Protein AF-A0A2V8T650-F1 (afdb_monomer_lite)

pLDDT: mean 78.57, std 17.44, range [36.09, 96.69]

Secondary structure (DSSP, 8-state):
--------HHHHHHHHHHHHHHHHHHHHTT---SS----------THHHHHHHHHHHHHHHHHHGGGG--TTTHHHHHHHHHHHHHHHHHHHHHHHHHHHS---HHHHHHHHHHHHHTSHHHHHHHHHHHHHHHHHTT-HHHHHHHHHHHHHHHHHHHHHHHHHHHHT-

Radius of gyration: 21.34 Å; chains: 1; bounding box: 58×46×46 Å

Sequence (169 aa):
MGRSISITPKARRVALIFILICLAAAAASAQSSPGAQPSPTPKPSPAERHFFGNILRDQRAIWTSPFHMGRGDAKWLVPLGASAAVLFATDRHTAGEASEGGANPSRVRISRYISQGGAVYTTAATAAVFYFAGRARHDARARETGLLGAEALVDSSIVIEALKAVSER

Structure (mmCIF, N/CA/C/O backbone):
data_AF-A0A2V8T650-F1
#
_entry.id   AF-A0A2V8T650-F1
#
loop_
_atom_site.group_PDB
_atom_site.id
_atom_site.type_symbol
_atom_site.label_atom_id
_atom_site.label_alt_id
_atom_site.label_comp_id
_atom_site.label_asym_id
_atom_site.label_entity_id
_atom_site.label_seq_id
_atom_site.pdbx_PDB_ins_code
_atom_site.Cartn_x
_atom_site.Cartn_y
_atom_site.Cartn_z
_atom_site.occupancy
_atom_site.B_iso_or_equiv
_atom_site.auth_seq_id
_atom_site.auth_comp_id
_atom_site.auth_asym_id
_atom_site.auth_atom_id
_atom_site.pdbx_PDB_model_num
ATOM 1 N N . MET A 1 1 ? 38.000 17.927 8.638 1.00 39.09 1 MET A N 1
ATOM 2 C CA . MET A 1 1 ? 37.678 18.983 7.647 1.00 39.09 1 MET A CA 1
ATOM 3 C C . MET A 1 1 ? 36.350 18.650 6.979 1.00 39.09 1 MET A C 1
ATOM 5 O O . MET A 1 1 ? 36.298 17.744 6.159 1.00 39.09 1 MET A O 1
ATOM 9 N N . GLY A 1 2 ? 35.260 19.299 7.398 1.00 44.53 2 GLY A N 1
ATOM 10 C CA . GLY A 1 2 ? 33.915 19.049 6.870 1.00 44.53 2 GLY A CA 1
ATOM 11 C C . GLY A 1 2 ? 33.671 19.822 5.574 1.00 44.53 2 GLY A C 1
ATOM 12 O O . GLY A 1 2 ? 33.691 21.049 5.584 1.00 44.53 2 GLY A O 1
ATOM 13 N N . ARG A 1 3 ? 33.437 19.122 4.457 1.00 46.53 3 ARG A N 1
ATOM 14 C CA . ARG A 1 3 ? 32.928 19.752 3.227 1.00 46.53 3 ARG A CA 1
ATOM 15 C C . ARG A 1 3 ? 31.441 20.028 3.419 1.00 46.53 3 ARG A C 1
ATOM 17 O O . ARG A 1 3 ? 30.642 19.096 3.480 1.00 46.53 3 ARG A O 1
ATOM 24 N N . SER A 1 4 ? 31.083 21.305 3.525 1.00 46.72 4 SER A N 1
ATOM 25 C CA . SER A 1 4 ? 29.693 21.740 3.455 1.00 46.72 4 SER A CA 1
ATOM 26 C C . SER A 1 4 ? 29.125 21.360 2.084 1.00 46.72 4 SER A C 1
ATOM 28 O O . SER A 1 4 ? 29.718 21.621 1.037 1.00 46.72 4 SER A O 1
ATOM 30 N N . ILE A 1 5 ? 27.985 20.670 2.090 1.00 55.12 5 ILE A N 1
ATOM 31 C CA . ILE A 1 5 ? 27.262 20.304 0.872 1.00 55.12 5 ILE A CA 1
ATOM 32 C C . ILE A 1 5 ? 26.586 21.580 0.362 1.00 55.12 5 ILE A C 1
ATOM 34 O O . ILE A 1 5 ? 25.528 21.973 0.851 1.00 55.12 5 ILE A O 1
ATOM 38 N N . SER A 1 6 ? 27.201 22.254 -0.608 1.00 49.19 6 SER A N 1
ATOM 39 C CA . SER A 1 6 ? 26.589 23.383 -1.306 1.00 49.19 6 SER A CA 1
ATOM 40 C C . SER A 1 6 ? 25.581 22.861 -2.334 1.00 49.19 6 SER A C 1
ATOM 42 O O . SER A 1 6 ? 25.909 22.507 -3.464 1.00 49.19 6 SER A O 1
ATOM 44 N N . ILE A 1 7 ? 24.311 22.784 -1.929 1.00 54.00 7 ILE A N 1
ATOM 45 C CA . ILE A 1 7 ? 23.206 22.504 -2.851 1.00 54.00 7 ILE A CA 1
ATOM 46 C C . ILE A 1 7 ? 23.086 23.707 -3.791 1.00 54.00 7 ILE A C 1
ATOM 48 O O . ILE A 1 7 ? 22.788 24.819 -3.351 1.00 54.00 7 ILE A O 1
ATOM 52 N N . THR A 1 8 ? 23.321 23.499 -5.087 1.00 60.91 8 THR A N 1
ATOM 53 C CA . THR A 1 8 ? 23.181 24.565 -6.084 1.00 60.91 8 THR A CA 1
ATOM 54 C C . THR A 1 8 ? 21.749 25.119 -6.070 1.00 60.91 8 THR A C 1
ATOM 56 O O . THR A 1 8 ? 20.785 24.366 -5.884 1.00 60.91 8 THR A O 1
ATOM 59 N N . PRO A 1 9 ? 21.557 26.434 -6.280 1.00 63.88 9 PRO A N 1
ATOM 60 C CA . PRO A 1 9 ? 20.251 27.080 -6.123 1.00 63.88 9 PRO A CA 1
ATOM 61 C C . PRO A 1 9 ? 19.179 26.486 -7.049 1.00 63.88 9 PRO A C 1
ATOM 63 O O . PRO A 1 9 ? 18.003 26.474 -6.695 1.00 63.88 9 PRO A O 1
ATOM 66 N N . LYS A 1 10 ? 19.578 25.923 -8.198 1.00 58.03 10 LYS A N 1
ATOM 67 C CA . LYS A 1 10 ? 18.689 25.199 -9.120 1.00 58.03 10 LYS A CA 1
ATOM 68 C C . LYS A 1 10 ? 18.219 23.855 -8.544 1.00 58.03 10 LYS A C 1
ATOM 70 O O . LYS A 1 10 ? 17.024 23.585 -8.567 1.00 58.03 10 LYS A O 1
ATOM 75 N N . ALA A 1 11 ? 19.114 23.057 -7.956 1.00 54.69 11 ALA A N 1
ATOM 76 C CA . ALA A 1 11 ? 18.764 21.779 -7.327 1.00 54.69 11 ALA A CA 1
ATOM 77 C C . ALA A 1 11 ? 17.881 21.970 -6.082 1.00 54.69 11 ALA A C 1
ATOM 79 O O . ALA A 1 11 ? 16.936 21.214 -5.869 1.00 54.69 11 ALA A O 1
ATOM 80 N N . ARG A 1 12 ? 18.129 23.034 -5.306 1.00 65.19 12 ARG A N 1
ATOM 81 C CA . ARG A 1 12 ? 17.278 23.426 -4.173 1.00 65.19 12 ARG A CA 1
ATOM 82 C C . ARG A 1 12 ? 15.878 23.846 -4.630 1.00 65.19 12 ARG A C 1
ATOM 84 O O . ARG A 1 12 ? 14.906 23.460 -3.997 1.00 65.19 12 ARG A O 1
ATOM 91 N N . ARG A 1 13 ? 15.762 24.585 -5.741 1.00 67.62 13 ARG A N 1
ATOM 92 C CA . ARG A 1 13 ? 14.466 24.965 -6.331 1.00 67.62 13 ARG A CA 1
ATOM 93 C C . ARG A 1 13 ? 13.692 23.755 -6.850 1.00 67.62 13 ARG A C 1
ATOM 95 O O . ARG A 1 13 ? 12.514 23.649 -6.551 1.00 67.62 13 ARG A O 1
ATOM 102 N N . VAL A 1 14 ? 14.340 22.820 -7.547 1.00 69.50 14 VAL A N 1
ATOM 103 C CA . VAL A 1 14 ? 13.680 21.597 -8.044 1.00 69.50 14 VAL A CA 1
ATOM 104 C C . VAL A 1 14 ? 13.230 20.694 -6.894 1.00 69.50 14 VAL A C 1
ATOM 106 O O . VAL A 1 14 ? 12.100 20.224 -6.909 1.00 69.50 14 VAL A O 1
ATOM 109 N N . ALA A 1 15 ? 14.061 20.501 -5.865 1.00 66.25 15 ALA A N 1
ATOM 110 C CA . ALA A 1 15 ? 13.677 19.729 -4.683 1.00 66.25 15 ALA A CA 1
ATOM 111 C C . ALA A 1 15 ? 12.525 20.391 -3.907 1.00 66.25 15 ALA A C 1
ATOM 113 O O . ALA A 1 15 ? 11.614 19.697 -3.471 1.00 66.25 15 ALA A O 1
ATOM 114 N N . LEU A 1 16 ? 12.523 21.724 -3.780 1.00 68.62 16 LEU A N 1
ATOM 115 C CA . LEU A 1 16 ? 11.412 22.463 -3.174 1.00 68.62 16 LEU A CA 1
ATOM 116 C C . LEU A 1 16 ? 10.134 22.371 -4.010 1.00 68.62 16 LEU A C 1
ATOM 118 O O . LEU A 1 16 ? 9.073 22.199 -3.431 1.00 68.62 16 LEU A O 1
ATOM 122 N N . ILE A 1 17 ? 10.226 22.433 -5.342 1.00 73.62 17 ILE A N 1
ATOM 123 C CA . ILE A 1 17 ? 9.081 22.245 -6.242 1.00 73.62 17 ILE A CA 1
ATOM 124 C C . ILE A 1 17 ? 8.546 20.816 -6.125 1.00 73.62 17 ILE A C 1
ATOM 126 O O . ILE A 1 17 ? 7.344 20.639 -6.014 1.00 73.62 17 ILE A O 1
ATOM 130 N N . PHE A 1 18 ? 9.409 19.800 -6.075 1.00 68.31 18 PHE A N 1
ATOM 131 C CA . PHE A 1 18 ? 8.988 18.406 -5.920 1.00 68.31 18 PHE A CA 1
ATOM 132 C C . PHE A 1 18 ? 8.362 18.140 -4.542 1.00 68.31 18 PHE A C 1
ATOM 134 O O . PHE A 1 18 ? 7.323 17.498 -4.460 1.00 68.31 18 PHE A O 1
ATOM 141 N N . ILE A 1 19 ? 8.928 18.695 -3.462 1.00 70.81 19 ILE A N 1
ATOM 142 C CA . ILE A 1 19 ? 8.333 18.645 -2.116 1.00 70.81 19 ILE A CA 1
ATOM 143 C C . ILE A 1 19 ? 7.003 19.403 -2.085 1.00 70.81 19 ILE A C 1
ATOM 145 O O . ILE A 1 19 ? 6.049 18.893 -1.516 1.00 70.81 19 ILE A O 1
ATOM 149 N N . LEU A 1 20 ? 6.906 20.575 -2.719 1.00 62.72 20 LEU A N 1
ATOM 150 C CA . LEU A 1 20 ? 5.654 21.325 -2.847 1.00 62.72 20 LEU A CA 1
ATOM 151 C C . LEU A 1 20 ? 4.620 20.565 -3.676 1.00 62.72 20 LEU A C 1
ATOM 153 O O . LEU A 1 20 ? 3.455 20.608 -3.320 1.00 62.72 20 LEU A O 1
ATOM 157 N N . ILE A 1 21 ? 5.018 19.841 -4.723 1.00 68.00 21 ILE A N 1
ATOM 158 C CA . ILE A 1 21 ? 4.123 18.993 -5.521 1.00 68.00 21 ILE A CA 1
ATOM 159 C C . ILE A 1 21 ? 3.666 17.782 -4.707 1.00 68.00 21 ILE A C 1
ATOM 161 O O . ILE A 1 21 ? 2.482 17.480 -4.721 1.00 68.00 21 ILE A O 1
ATOM 165 N N . CYS A 1 22 ? 4.541 17.124 -3.944 1.00 54.34 22 CYS A N 1
ATOM 166 C CA . CYS A 1 22 ? 4.148 16.020 -3.063 1.00 54.34 22 CYS A CA 1
ATOM 167 C C . CYS A 1 22 ? 3.275 16.494 -1.890 1.00 54.34 22 CYS A C 1
ATOM 169 O O . CYS A 1 22 ? 2.327 15.809 -1.520 1.00 54.34 22 CYS A O 1
ATOM 171 N N . LEU A 1 23 ? 3.554 17.673 -1.326 1.00 53.47 23 LEU A N 1
ATOM 172 C CA . LEU A 1 23 ? 2.771 18.270 -0.243 1.00 53.47 23 LEU A CA 1
ATOM 173 C C . LEU A 1 23 ? 1.430 18.817 -0.756 1.00 53.47 23 LEU A C 1
ATOM 175 O O . LEU A 1 23 ? 0.418 18.675 -0.079 1.00 53.47 23 LEU A O 1
ATOM 179 N N . ALA A 1 24 ? 1.397 19.372 -1.971 1.00 50.94 24 ALA A N 1
ATOM 180 C CA . ALA A 1 24 ? 0.176 19.798 -2.648 1.00 50.94 24 ALA A CA 1
ATOM 181 C C . ALA A 1 24 ? -0.646 18.608 -3.152 1.00 50.94 24 ALA A C 1
ATOM 183 O O . ALA A 1 24 ? -1.862 18.678 -3.093 1.00 50.94 24 ALA A O 1
ATOM 184 N N . ALA A 1 25 ? -0.027 17.507 -3.585 1.00 49.50 25 ALA A N 1
ATOM 185 C CA . ALA A 1 25 ? -0.727 16.270 -3.925 1.00 49.50 25 ALA A CA 1
ATOM 186 C C . ALA A 1 25 ? -1.314 15.608 -2.669 1.00 49.50 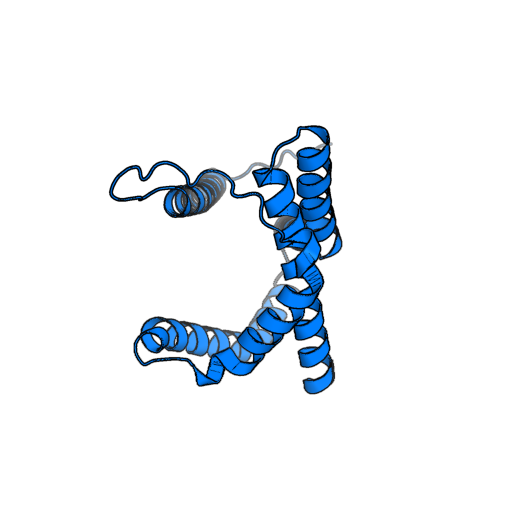25 ALA A C 1
ATOM 188 O O . ALA A 1 25 ? -2.469 15.196 -2.699 1.00 49.50 25 ALA A O 1
ATOM 189 N N . ALA A 1 26 ? -0.578 15.605 -1.548 1.00 48.12 26 ALA A N 1
ATOM 190 C CA . ALA A 1 26 ? -1.086 15.159 -0.249 1.00 48.12 26 ALA A CA 1
ATOM 191 C C . ALA A 1 26 ? -2.230 16.054 0.270 1.00 48.12 26 ALA A C 1
ATOM 193 O O . ALA A 1 26 ? -3.210 15.539 0.804 1.00 48.12 26 ALA A O 1
ATOM 194 N N . ALA A 1 27 ? -2.152 17.376 0.063 1.00 47.88 27 ALA A N 1
ATOM 195 C CA . ALA A 1 27 ? -3.220 18.321 0.402 1.00 47.88 27 ALA A CA 1
ATOM 196 C C . ALA A 1 27 ? -4.422 18.244 -0.562 1.00 47.88 27 ALA A C 1
ATOM 198 O O . ALA A 1 27 ? -5.566 18.371 -0.132 1.00 47.88 27 ALA A O 1
ATOM 199 N N . ALA A 1 28 ? -4.189 17.972 -1.849 1.00 40.94 28 ALA A N 1
ATOM 200 C CA . ALA A 1 28 ? -5.234 17.805 -2.859 1.00 40.94 28 ALA A CA 1
ATOM 201 C C . ALA A 1 28 ? -6.017 16.501 -2.655 1.00 40.94 28 ALA A C 1
ATOM 203 O O . ALA A 1 28 ? -7.230 16.489 -2.856 1.00 40.94 28 ALA A O 1
ATOM 204 N N . SER A 1 29 ? -5.363 15.437 -2.172 1.00 47.41 29 SER A N 1
ATOM 205 C CA . SER A 1 29 ? -6.054 14.241 -1.676 1.00 47.41 29 SER A CA 1
ATOM 206 C C . SER A 1 29 ? -6.715 14.438 -0.306 1.00 47.41 29 SER A C 1
ATOM 208 O O . SER A 1 29 ? -7.521 13.602 0.091 1.00 47.41 29 SER A O 1
ATOM 210 N N . ALA A 1 30 ? -6.396 15.518 0.421 1.00 44.44 30 ALA A N 1
ATOM 211 C CA . ALA A 1 30 ? -6.918 15.750 1.766 1.00 44.44 30 ALA A CA 1
ATOM 212 C C . ALA A 1 30 ? -8.218 16.566 1.815 1.00 44.44 30 ALA A C 1
ATOM 214 O O . ALA A 1 30 ? -8.966 16.369 2.764 1.00 44.44 30 ALA A O 1
ATOM 215 N N . GLN A 1 31 ? -8.545 17.435 0.847 1.00 46.97 31 GLN A N 1
ATOM 216 C CA . GLN A 1 31 ? -9.854 18.113 0.831 1.00 46.97 31 GLN A CA 1
ATOM 217 C C . GLN A 1 31 ? -10.128 18.859 -0.482 1.00 46.97 31 GLN A C 1
ATOM 219 O O . GLN A 1 31 ? -9.766 20.016 -0.669 1.00 46.97 31 GLN A O 1
ATOM 224 N N . SER A 1 32 ? -10.896 18.226 -1.359 1.00 36.09 32 SER A N 1
ATOM 225 C CA . SER A 1 32 ? -11.905 18.945 -2.139 1.00 36.09 32 SER A CA 1
ATOM 226 C C . SER A 1 32 ? -13.234 18.209 -1.984 1.00 36.09 32 SER A C 1
ATOM 228 O O . SER A 1 32 ? -13.730 17.569 -2.901 1.00 36.09 32 SER A O 1
ATOM 230 N N . SER A 1 33 ? -13.800 18.267 -0.773 1.00 39.88 33 SER A N 1
ATOM 231 C CA . SER A 1 33 ? -15.216 17.946 -0.577 1.00 39.88 33 SER A CA 1
ATOM 232 C C . SER A 1 33 ? -16.054 19.106 -1.121 1.00 39.88 33 SER A C 1
ATOM 234 O O . SER A 1 33 ? -15.931 20.220 -0.601 1.00 39.88 33 SER A O 1
ATOM 236 N N . PRO A 1 34 ? -16.934 18.894 -2.114 1.00 49.28 34 PRO A N 1
ATOM 237 C CA . PRO A 1 34 ? -18.037 19.808 -2.354 1.00 49.28 34 PRO A CA 1
ATOM 238 C C . PRO A 1 34 ? -18.982 19.680 -1.151 1.00 49.28 34 PRO A C 1
ATOM 240 O O . PRO A 1 34 ? -19.683 18.684 -1.006 1.00 49.28 34 PRO A O 1
ATOM 243 N N . GLY A 1 35 ? -18.951 20.666 -0.253 1.00 44.28 35 GLY A N 1
ATOM 244 C CA . GLY A 1 35 ? -19.775 20.702 0.956 1.00 44.28 35 GLY A CA 1
ATOM 245 C C . GLY A 1 35 ? -19.191 19.887 2.112 1.00 44.28 35 GLY A C 1
ATOM 246 O O . GLY A 1 35 ? -18.905 18.698 1.994 1.00 44.28 35 GLY A O 1
ATOM 247 N N . ALA A 1 36 ? -19.018 20.533 3.264 1.00 52.28 36 ALA A N 1
ATOM 248 C CA . ALA A 1 36 ? -18.681 19.861 4.509 1.00 52.28 36 ALA A CA 1
ATOM 249 C C . ALA A 1 36 ? -19.837 18.932 4.919 1.00 52.28 36 ALA A C 1
ATOM 251 O O . ALA A 1 36 ? -20.758 19.339 5.626 1.00 52.28 36 ALA A O 1
ATOM 252 N N . GLN A 1 37 ? -19.803 17.675 4.473 1.00 51.44 37 GLN A N 1
ATOM 253 C CA . GLN A 1 37 ? -20.516 16.621 5.180 1.00 51.44 37 GLN A CA 1
ATOM 254 C C . GLN A 1 37 ? -19.897 16.524 6.581 1.00 51.44 37 GLN A C 1
ATOM 256 O O . GLN A 1 37 ? -18.667 16.470 6.683 1.00 51.44 37 GLN A O 1
ATOM 261 N N . PRO A 1 38 ? -20.701 16.517 7.661 1.00 53.06 38 PRO A N 1
ATOM 262 C CA . PRO A 1 38 ? -20.174 16.258 8.992 1.00 53.06 38 PRO A CA 1
ATOM 263 C C . PRO A 1 38 ? -19.389 14.950 8.938 1.00 53.06 38 PRO A C 1
ATOM 265 O O . PRO A 1 38 ? -19.905 13.944 8.442 1.00 53.06 38 PRO A O 1
ATOM 268 N N . SER A 1 39 ? -18.131 14.987 9.393 1.00 58.88 39 SER A N 1
ATOM 269 C CA . SER A 1 39 ? -17.279 13.802 9.475 1.00 58.88 39 SER A CA 1
ATOM 270 C C . SER A 1 39 ? -18.105 12.674 10.084 1.00 58.88 39 SER A C 1
ATOM 272 O O . SER A 1 39 ? -18.639 12.874 11.181 1.00 58.88 39 SER A O 1
ATOM 274 N N . PRO A 1 40 ? -18.269 11.526 9.398 1.00 64.12 40 PRO A N 1
ATOM 275 C CA . PRO A 1 40 ? -19.083 10.449 9.926 1.00 64.12 40 PRO A CA 1
ATOM 276 C C . PRO A 1 40 ? -18.558 10.124 11.318 1.00 64.12 40 PRO A C 1
ATOM 278 O O . PRO A 1 40 ? -17.358 9.858 11.487 1.00 64.12 40 PRO A O 1
ATOM 281 N N . THR A 1 41 ? -19.447 10.224 12.311 1.00 57.66 41 THR A N 1
ATOM 282 C CA . THR A 1 41 ? -19.159 9.859 13.696 1.00 57.66 41 THR A CA 1
ATOM 283 C C . THR A 1 41 ? -18.456 8.508 13.660 1.00 57.66 41 THR A C 1
ATOM 285 O O . THR A 1 41 ? -18.958 7.629 12.947 1.00 57.66 41 THR A O 1
ATOM 288 N N . PRO A 1 42 ? -17.300 8.329 14.332 1.00 56.44 42 PRO A N 1
ATOM 289 C CA . PRO A 1 42 ? -16.629 7.041 14.375 1.00 56.44 42 PRO A CA 1
ATOM 290 C C . PRO A 1 42 ? -17.634 6.021 14.899 1.00 56.44 42 PRO A C 1
ATOM 292 O O . PRO A 1 42 ? -17.937 5.981 16.092 1.00 56.44 42 PRO A O 1
ATOM 295 N N . LYS A 1 43 ? -18.234 5.245 13.994 1.00 57.22 43 LYS A N 1
ATOM 296 C CA . LYS A 1 43 ? -19.046 4.112 14.404 1.00 57.22 43 LYS A CA 1
ATOM 297 C C . LYS A 1 43 ? -18.059 3.186 15.102 1.00 57.22 43 LYS A C 1
ATOM 299 O O . LYS A 1 43 ? -16.965 3.007 14.566 1.00 57.22 43 LYS A O 1
ATOM 304 N N . PRO A 1 44 ? -18.381 2.632 16.280 1.00 54.84 44 PRO A N 1
ATOM 305 C CA . PRO A 1 44 ? -17.583 1.561 16.848 1.00 54.84 44 PRO A CA 1
ATOM 306 C C . PRO A 1 44 ? -17.584 0.422 15.830 1.00 54.84 44 PRO A C 1
ATOM 308 O O . PRO A 1 44 ? -18.523 -0.364 15.741 1.00 54.84 44 PRO A O 1
ATOM 311 N N . SER A 1 45 ? -16.563 0.416 14.981 1.00 55.97 45 SER A N 1
ATOM 312 C CA . SER A 1 45 ? -16.388 -0.588 13.960 1.00 55.97 45 SER A CA 1
ATOM 313 C C . SER A 1 45 ? -16.041 -1.874 14.698 1.00 55.97 45 SER A C 1
ATOM 315 O O . SER A 1 45 ? -15.090 -1.882 15.490 1.00 55.97 45 SER A O 1
ATOM 317 N N . PRO A 1 46 ? -16.764 -2.979 14.468 1.00 61.91 46 PRO A N 1
ATOM 318 C CA . PRO A 1 46 ? -16.368 -4.277 14.983 1.00 61.91 46 PRO A CA 1
ATOM 319 C C . PRO A 1 46 ? -15.128 -4.817 14.245 1.00 61.91 46 PRO A C 1
ATOM 321 O O . PRO A 1 46 ? -14.893 -6.018 14.282 1.00 61.91 46 PRO A O 1
ATOM 324 N N . ALA A 1 47 ? -14.330 -3.961 13.590 1.00 67.06 47 ALA A N 1
ATOM 325 C CA . ALA A 1 47 ? -13.173 -4.324 12.781 1.00 67.06 47 ALA A CA 1
ATOM 326 C C . ALA A 1 47 ? -12.218 -5.292 13.491 1.00 67.06 47 ALA A C 1
ATOM 328 O O . ALA A 1 47 ? -11.753 -6.228 12.860 1.00 67.06 47 ALA A O 1
ATOM 329 N N . GLU A 1 48 ? -11.993 -5.169 14.806 1.00 73.69 48 GLU A N 1
ATOM 330 C CA . GLU A 1 48 ? -11.158 -6.149 15.528 1.00 73.69 48 GLU A CA 1
ATOM 331 C C . GLU A 1 48 ? -11.792 -7.543 15.569 1.00 73.69 48 GLU A C 1
ATOM 333 O O . GLU A 1 48 ? -11.103 -8.548 15.429 1.00 73.69 48 GLU A O 1
ATOM 338 N N . ARG A 1 49 ? -13.118 -7.615 15.738 1.00 79.81 49 ARG A N 1
ATOM 339 C CA . ARG A 1 49 ? -13.864 -8.882 15.767 1.00 79.81 49 ARG A CA 1
ATOM 340 C C . ARG A 1 49 ? -13.962 -9.526 14.390 1.00 79.81 49 ARG A C 1
ATOM 342 O O . ARG A 1 49 ? -14.114 -10.739 14.303 1.00 79.81 49 ARG A O 1
ATOM 349 N N . HIS A 1 50 ? -13.896 -8.723 13.332 1.00 85.38 50 HIS A N 1
ATOM 350 C CA . HIS A 1 50 ? -13.999 -9.197 11.957 1.00 85.38 50 HIS A CA 1
ATOM 351 C C . HIS A 1 50 ? -12.669 -9.239 11.216 1.00 85.38 50 HIS A C 1
ATOM 353 O O . HIS A 1 50 ? -12.695 -9.598 10.051 1.00 85.38 50 HIS A O 1
ATOM 359 N N . PHE A 1 51 ? -11.535 -8.954 11.860 1.00 88.50 51 PHE A N 1
ATOM 360 C CA . PHE A 1 51 ? -10.221 -8.867 11.214 1.00 88.50 51 PHE A CA 1
ATOM 361 C C . PHE A 1 51 ? -9.952 -10.026 10.239 1.00 88.50 51 PHE A C 1
ATOM 363 O O . PHE A 1 51 ? -9.757 -9.817 9.048 1.00 88.50 51 PHE A O 1
ATOM 370 N N . PHE A 1 52 ? -10.074 -11.272 10.706 1.00 90.06 52 PHE A N 1
ATOM 371 C CA . PHE A 1 52 ? -9.903 -12.446 9.842 1.00 90.06 52 PHE A CA 1
ATOM 372 C C . PHE A 1 52 ? -10.985 -12.565 8.762 1.00 90.06 52 PHE A C 1
ATOM 374 O O . PHE A 1 52 ? -10.694 -12.914 7.623 1.00 90.06 52 PHE A O 1
ATOM 381 N N . GLY A 1 53 ? -12.242 -12.270 9.099 1.00 92.12 53 GLY A N 1
ATOM 382 C CA . GLY A 1 53 ? -13.337 -12.295 8.129 1.00 92.12 53 GLY A CA 1
ATOM 383 C C . GLY A 1 53 ? -13.185 -11.236 7.034 1.00 92.12 53 GLY A C 1
ATOM 384 O O . GLY A 1 53 ? -13.615 -11.463 5.903 1.00 92.12 53 GLY A O 1
ATOM 385 N N . ASN A 1 54 ? -12.566 -10.102 7.358 1.00 91.94 54 ASN A N 1
ATOM 386 C CA . ASN A 1 54 ? -12.244 -9.060 6.403 1.00 91.94 54 ASN A CA 1
ATOM 387 C C . ASN A 1 54 ? -11.111 -9.509 5.485 1.00 91.94 54 ASN A C 1
ATOM 389 O O . ASN A 1 54 ? -11.341 -9.515 4.287 1.00 91.94 54 ASN A O 1
ATOM 393 N N . ILE A 1 55 ? -10.003 -10.038 6.023 1.00 93.38 55 ILE A N 1
ATOM 394 C CA . ILE A 1 55 ? -8.916 -10.636 5.222 1.00 93.38 55 ILE A CA 1
ATOM 395 C C . ILE A 1 55 ? -9.484 -11.625 4.198 1.00 93.38 55 ILE A C 1
ATOM 397 O O . ILE A 1 55 ? -9.208 -11.534 3.009 1.00 93.38 55 ILE A O 1
ATOM 401 N N . LEU A 1 56 ? -10.347 -12.558 4.613 1.00 94.31 56 LEU A N 1
ATOM 402 C CA . LEU A 1 56 ? -10.931 -13.536 3.683 1.00 94.31 56 LEU A CA 1
ATOM 403 C C . LEU A 1 56 ? -11.760 -12.877 2.567 1.00 94.31 56 LEU A C 1
ATOM 405 O O . LEU A 1 56 ? -11.713 -13.302 1.407 1.00 94.31 56 LEU A O 1
ATOM 409 N N . ARG A 1 57 ? -12.552 -11.860 2.913 1.00 94.69 57 ARG A N 1
ATOM 410 C CA . ARG A 1 57 ? -13.367 -11.117 1.948 1.00 94.69 57 ARG A CA 1
ATOM 411 C C . ARG A 1 57 ? -12.493 -10.294 1.004 1.00 94.69 57 ARG A C 1
ATOM 413 O O . ARG A 1 57 ? -12.781 -10.260 -0.192 1.00 94.69 57 ARG A O 1
ATOM 420 N N . ASP A 1 58 ? -11.443 -9.688 1.527 1.00 93.44 58 ASP A N 1
ATOM 421 C CA . ASP A 1 58 ? -10.540 -8.813 0.799 1.00 93.44 58 ASP A CA 1
ATOM 422 C C . ASP A 1 58 ? -9.666 -9.638 -0.143 1.00 93.44 58 ASP A C 1
ATOM 424 O O . ASP A 1 58 ? -9.597 -9.320 -1.327 1.00 93.44 58 ASP A O 1
ATOM 428 N N . GLN A 1 59 ? -9.163 -10.799 0.288 1.00 96.69 59 GLN A N 1
ATOM 429 C CA . GLN A 1 59 ? -8.539 -11.783 -0.600 1.00 96.69 59 GLN A CA 1
ATOM 430 C C . GLN A 1 59 ? -9.464 -12.162 -1.760 1.00 96.69 59 GLN A C 1
ATOM 432 O O . GLN A 1 59 ? -9.066 -12.089 -2.923 1.00 96.69 59 GLN A O 1
ATOM 437 N N . ARG A 1 60 ? -10.729 -12.510 -1.490 1.00 95.38 60 ARG A N 1
ATOM 438 C CA . ARG A 1 60 ? -11.692 -12.819 -2.561 1.00 95.38 60 ARG A CA 1
ATOM 439 C C . ARG A 1 60 ? -11.853 -11.644 -3.526 1.00 95.38 60 ARG A C 1
ATOM 441 O O . ARG A 1 60 ? -11.867 -11.856 -4.739 1.00 95.38 60 ARG A O 1
ATOM 448 N N . ALA A 1 61 ? -11.995 -10.427 -3.012 1.00 94.38 61 ALA A N 1
ATOM 449 C CA . ALA A 1 61 ? -12.136 -9.232 -3.836 1.00 94.38 61 ALA A CA 1
ATOM 450 C C . ALA A 1 61 ? -10.885 -8.987 -4.693 1.00 94.38 61 ALA A C 1
ATOM 452 O O . ALA A 1 61 ? -11.016 -8.773 -5.894 1.00 94.38 61 ALA A O 1
ATOM 453 N N . ILE A 1 62 ? -9.685 -9.103 -4.118 1.00 94.12 62 ILE A N 1
ATOM 454 C CA . ILE A 1 62 ? -8.402 -8.942 -4.815 1.00 94.12 62 ILE A CA 1
ATOM 455 C C . ILE A 1 62 ? -8.287 -9.944 -5.965 1.00 94.12 62 ILE A C 1
ATOM 457 O O . ILE A 1 62 ? -8.098 -9.538 -7.113 1.00 94.12 62 ILE A O 1
ATOM 461 N N . TRP A 1 63 ? -8.469 -11.238 -5.686 1.00 94.81 63 TRP A N 1
ATOM 462 C CA . TRP A 1 63 ? -8.317 -12.301 -6.685 1.00 94.81 63 TRP A CA 1
ATOM 463 C C . TRP A 1 63 ? -9.366 -12.246 -7.790 1.00 94.81 63 TRP A C 1
ATOM 465 O O . TRP A 1 63 ? -9.097 -12.620 -8.929 1.00 94.81 63 TRP A O 1
ATOM 475 N N . THR A 1 64 ? -10.565 -11.762 -7.474 1.00 95.25 64 THR A N 1
ATOM 476 C CA . THR A 1 64 ? -11.630 -11.623 -8.469 1.00 95.25 64 THR A CA 1
ATOM 477 C C . THR A 1 64 ? -11.632 -10.264 -9.166 1.00 95.25 64 THR A C 1
ATOM 479 O O . THR A 1 64 ? -12.321 -10.114 -10.176 1.00 95.25 64 THR A O 1
ATOM 482 N N . SER A 1 65 ? -10.850 -9.287 -8.692 1.00 92.62 65 SER A N 1
ATOM 483 C CA . SER A 1 65 ? -10.843 -7.914 -9.214 1.00 92.62 65 SER A CA 1
ATOM 484 C C . SER A 1 65 ? -10.608 -7.801 -10.726 1.00 92.62 65 SER A C 1
ATOM 486 O O . SER A 1 65 ? -11.332 -7.019 -11.345 1.00 92.62 65 SER A O 1
ATOM 488 N N . PRO A 1 66 ? -9.725 -8.594 -11.379 1.00 87.81 66 PRO A N 1
ATOM 489 C CA . PRO A 1 66 ? -9.503 -8.463 -12.821 1.00 87.81 66 PRO A CA 1
ATOM 490 C C . PRO A 1 66 ? -10.751 -8.775 -13.654 1.00 87.81 66 PRO A C 1
ATOM 492 O O . PRO A 1 66 ? -10.938 -8.221 -14.733 1.00 87.81 66 PRO A O 1
ATOM 495 N N . PHE A 1 67 ? -11.636 -9.630 -13.140 1.00 93.75 67 PHE A N 1
ATOM 496 C CA . PHE A 1 67 ? -12.859 -10.050 -13.828 1.00 93.75 67 PHE A CA 1
ATOM 497 C C . PHE A 1 67 ? -14.023 -9.069 -13.653 1.00 93.75 67 PHE A C 1
ATOM 499 O O . PHE A 1 67 ? -15.039 -9.200 -14.330 1.00 93.75 67 PHE A O 1
ATOM 506 N N . HIS A 1 68 ? -13.883 -8.086 -12.761 1.00 90.12 68 HIS A N 1
ATOM 507 C CA . HIS A 1 68 ? -14.905 -7.076 -12.481 1.00 90.12 68 HIS A CA 1
ATOM 508 C C . HIS A 1 68 ? -14.587 -5.710 -13.113 1.00 90.12 68 HIS A C 1
ATOM 510 O O . HIS A 1 68 ? -15.321 -4.751 -12.886 1.00 90.12 68 HIS A O 1
ATOM 516 N N . MET A 1 69 ? -13.515 -5.606 -13.908 1.00 88.44 69 MET A N 1
ATOM 517 C CA . MET A 1 69 ? -13.104 -4.352 -14.548 1.00 88.44 69 MET A CA 1
ATOM 518 C C . MET A 1 69 ? -14.050 -3.964 -15.691 1.00 88.44 69 MET A C 1
ATOM 520 O O . MET A 1 69 ? -14.296 -4.737 -16.621 1.00 88.44 69 MET A O 1
ATOM 524 N N . GLY A 1 70 ? -14.570 -2.739 -15.639 1.00 88.12 70 GLY A N 1
ATOM 525 C CA . GLY A 1 70 ? -15.457 -2.177 -16.652 1.00 88.12 70 GLY A CA 1
ATOM 526 C C . GLY A 1 70 ? -14.732 -1.305 -17.681 1.00 88.12 70 GLY A C 1
ATOM 527 O O . GLY A 1 70 ? -13.568 -0.932 -17.537 1.00 88.12 70 GLY A O 1
ATOM 528 N N . ARG A 1 71 ? -15.461 -0.868 -18.720 1.00 86.06 71 ARG A N 1
ATOM 529 C CA . ARG A 1 71 ? -14.935 0.086 -19.724 1.00 86.06 71 ARG A CA 1
ATOM 530 C C . ARG A 1 71 ? -14.481 1.422 -19.117 1.00 86.06 71 ARG A C 1
ATOM 532 O O . ARG A 1 71 ? -13.666 2.114 -19.720 1.00 86.06 71 ARG A O 1
ATOM 539 N N . GLY A 1 72 ? -15.020 1.801 -17.957 1.00 89.88 72 GLY A N 1
ATOM 540 C CA . GLY A 1 72 ? -14.603 2.999 -17.224 1.00 89.88 72 GLY A CA 1
ATOM 541 C C . GLY A 1 72 ? -13.175 2.896 -16.688 1.00 89.88 72 GLY A C 1
ATOM 542 O O . GLY A 1 72 ? -12.414 3.855 -16.814 1.00 89.88 72 GLY A O 1
ATOM 543 N N . ASP A 1 73 ? -12.792 1.720 -16.189 1.00 88.25 73 ASP A N 1
ATOM 544 C CA . ASP A 1 73 ? -11.485 1.477 -15.568 1.00 88.25 73 ASP A CA 1
ATOM 545 C C . ASP A 1 73 ? -10.366 1.442 -16.613 1.00 88.25 73 ASP A C 1
ATOM 547 O O . ASP A 1 73 ? -9.247 1.888 -16.358 1.00 88.25 73 ASP A O 1
ATOM 551 N N . ALA A 1 74 ? -10.690 1.013 -17.839 1.00 88.31 74 ALA A N 1
ATOM 552 C CA . ALA A 1 74 ? -9.760 0.984 -18.967 1.00 88.31 74 ALA A CA 1
ATOM 553 C C . ALA A 1 74 ? -9.108 2.349 -19.249 1.00 88.31 74 ALA A C 1
ATOM 555 O O . ALA A 1 74 ? -7.951 2.394 -19.663 1.00 88.31 74 ALA A O 1
ATOM 556 N N . LYS A 1 75 ? -9.804 3.462 -18.969 1.00 92.00 75 LYS A N 1
ATOM 557 C CA . LYS A 1 75 ? -9.265 4.825 -19.141 1.00 92.00 75 LYS A CA 1
ATOM 558 C C . LYS A 1 75 ? -7.982 5.063 -18.341 1.00 92.00 75 LYS A C 1
ATOM 560 O O . LYS A 1 75 ? -7.156 5.861 -18.767 1.00 92.00 75 LYS A O 1
ATOM 565 N N . TRP A 1 76 ? -7.816 4.367 -17.217 1.00 92.44 76 TRP A N 1
ATOM 566 C CA . TRP A 1 76 ? -6.631 4.453 -16.364 1.00 92.44 76 TRP A CA 1
ATOM 567 C C . TRP A 1 76 ? -5.760 3.201 -16.446 1.00 92.44 76 TRP A C 1
ATOM 569 O O . TRP A 1 76 ? -4.537 3.308 -16.480 1.00 92.44 76 TRP A O 1
ATOM 579 N N . LEU A 1 77 ? -6.368 2.017 -16.541 1.00 90.62 77 LEU A N 1
ATOM 580 C CA . LEU A 1 77 ? -5.636 0.753 -16.590 1.00 90.62 77 LEU A CA 1
ATOM 581 C C . LEU A 1 77 ? -4.822 0.589 -17.873 1.00 90.62 77 LEU A C 1
ATOM 583 O O . LEU A 1 77 ? -3.709 0.079 -17.810 1.00 90.62 77 LEU A O 1
ATOM 587 N N . VAL A 1 78 ? -5.333 1.044 -19.021 1.00 92.50 78 VAL A N 1
ATOM 588 C CA . VAL A 1 78 ? -4.605 0.961 -20.297 1.00 92.50 78 VAL A CA 1
ATOM 589 C C . VAL A 1 78 ? -3.328 1.805 -20.274 1.00 92.50 78 VAL A C 1
ATOM 591 O O . VAL A 1 78 ? -2.263 1.234 -20.510 1.00 92.50 78 VAL A O 1
ATOM 594 N N . PRO A 1 79 ? -3.359 3.121 -19.968 1.00 93.44 79 PRO A N 1
ATOM 595 C CA . PRO A 1 79 ? -2.125 3.901 -19.919 1.00 93.44 79 PRO A CA 1
ATOM 596 C C . PRO A 1 79 ? -1.174 3.417 -18.819 1.00 93.44 79 PRO A C 1
ATOM 598 O O . PRO A 1 79 ? 0.036 3.389 -19.044 1.00 93.44 79 PRO A O 1
ATOM 601 N N . LEU A 1 80 ? -1.691 2.984 -17.664 1.00 92.94 80 LEU A N 1
ATOM 602 C CA . LEU A 1 80 ? -0.862 2.448 -16.583 1.00 92.94 80 LEU A CA 1
ATOM 603 C C . LEU A 1 80 ? -0.176 1.141 -16.996 1.00 92.94 80 LEU A C 1
ATOM 605 O O . LEU A 1 80 ? 1.038 1.013 -16.853 1.00 92.94 80 LEU A O 1
ATOM 609 N N . GLY A 1 81 ? -0.934 0.196 -17.551 1.00 91.94 81 GLY A N 1
ATOM 610 C CA . GLY A 1 81 ? -0.428 -1.094 -18.011 1.00 91.94 81 GLY A CA 1
ATOM 611 C C . GLY A 1 81 ? 0.570 -0.951 -19.158 1.00 91.94 81 GLY A C 1
ATOM 612 O O . GLY A 1 81 ? 1.632 -1.568 -19.120 1.00 91.94 81 GLY A O 1
ATOM 613 N N . ALA A 1 82 ? 0.285 -0.080 -20.131 1.00 93.12 82 ALA A N 1
ATOM 614 C CA . ALA A 1 82 ? 1.217 0.234 -21.213 1.00 93.12 82 ALA A CA 1
ATOM 615 C C . ALA A 1 82 ? 2.525 0.832 -20.674 1.00 93.12 82 ALA A C 1
ATOM 617 O O . ALA A 1 82 ? 3.609 0.409 -21.073 1.00 93.12 82 ALA A O 1
ATOM 618 N N . SER A 1 83 ? 2.434 1.768 -19.725 1.00 93.25 83 SER A N 1
ATOM 619 C CA . SER A 1 83 ? 3.612 2.374 -19.093 1.00 93.25 83 SER A CA 1
ATOM 620 C C . SER A 1 83 ? 4.446 1.338 -18.339 1.00 93.25 83 SER A C 1
ATOM 622 O O . SER A 1 83 ? 5.663 1.296 -18.499 1.00 93.25 83 SER A O 1
ATOM 624 N N . ALA A 1 84 ? 3.804 0.462 -17.562 1.00 91.50 84 ALA A N 1
ATOM 625 C CA . ALA A 1 84 ? 4.486 -0.618 -16.854 1.00 91.50 84 ALA A CA 1
ATOM 626 C C . ALA A 1 84 ? 5.178 -1.590 -17.822 1.00 91.50 84 ALA A C 1
ATOM 628 O O . ALA A 1 84 ? 6.336 -1.939 -17.610 1.00 91.50 84 ALA A O 1
ATOM 629 N N . ALA A 1 85 ? 4.510 -1.978 -18.912 1.00 91.38 85 ALA A N 1
ATOM 630 C CA . ALA A 1 85 ? 5.082 -2.855 -19.931 1.00 91.38 85 ALA A CA 1
ATOM 631 C C . ALA A 1 85 ? 6.333 -2.245 -20.585 1.00 91.38 85 ALA A C 1
ATOM 633 O O . ALA A 1 85 ? 7.337 -2.938 -20.746 1.00 91.38 85 ALA A O 1
ATOM 634 N N . VAL A 1 86 ? 6.299 -0.946 -20.90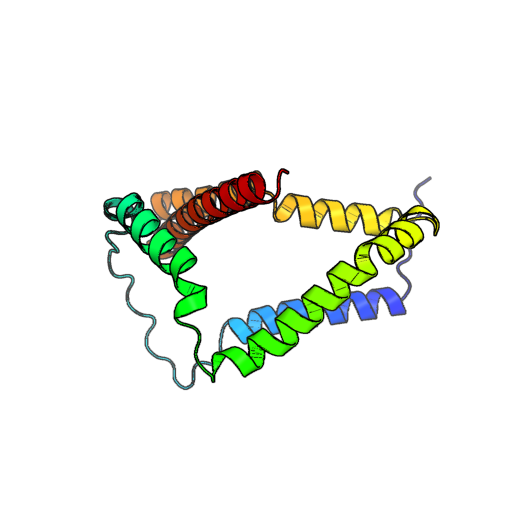6 1.00 92.31 86 VAL A N 1
ATOM 635 C CA . VAL A 1 86 ? 7.474 -0.219 -21.412 1.00 92.31 86 VAL A CA 1
ATOM 636 C C . VAL A 1 86 ? 8.601 -0.237 -20.384 1.00 92.31 86 VAL A C 1
ATOM 638 O O . VAL A 1 86 ? 9.717 -0.614 -20.731 1.00 92.31 86 VAL A O 1
ATOM 641 N N . LEU A 1 87 ? 8.313 0.100 -19.122 1.00 90.12 87 LEU A N 1
ATOM 642 C CA . LEU A 1 87 ? 9.317 0.108 -18.055 1.00 90.12 87 LEU A CA 1
ATOM 643 C C . LEU A 1 87 ? 9.967 -1.267 -17.875 1.00 90.12 87 LEU A C 1
ATOM 645 O O . LEU A 1 87 ? 11.192 -1.346 -17.827 1.00 90.12 87 LEU A O 1
ATOM 649 N N . PHE A 1 88 ? 9.177 -2.344 -17.859 1.00 87.94 88 PHE A N 1
ATOM 650 C CA . PHE A 1 88 ? 9.701 -3.708 -17.774 1.00 87.94 88 PHE A CA 1
ATOM 651 C C . PHE A 1 88 ? 10.579 -4.078 -18.972 1.00 87.94 88 PHE A C 1
ATOM 653 O O . PHE A 1 88 ? 11.618 -4.711 -18.790 1.00 87.94 88 PHE A O 1
ATOM 660 N N . ALA A 1 89 ? 10.199 -3.673 -20.186 1.00 87.75 89 ALA A N 1
ATOM 661 C CA . ALA A 1 89 ? 10.996 -3.930 -21.383 1.00 87.75 89 ALA A CA 1
ATOM 662 C C . ALA A 1 89 ? 12.338 -3.173 -21.364 1.00 87.75 89 ALA A C 1
ATOM 664 O O . ALA A 1 89 ? 13.343 -3.692 -21.849 1.00 87.75 89 ALA A O 1
ATOM 665 N N . THR A 1 90 ? 12.375 -1.968 -20.785 1.00 86.69 90 THR A N 1
ATOM 666 C CA . THR A 1 90 ? 13.581 -1.124 -20.730 1.00 86.69 90 THR A CA 1
ATOM 667 C C . THR A 1 90 ? 14.454 -1.332 -19.489 1.00 86.69 90 THR A C 1
ATOM 669 O O . THR A 1 90 ? 15.597 -0.876 -19.479 1.00 86.69 90 THR A O 1
ATOM 672 N N . ASP A 1 91 ? 13.956 -2.031 -18.465 1.00 82.69 91 ASP A N 1
ATOM 673 C CA . ASP A 1 91 ? 14.578 -2.137 -17.133 1.00 82.69 91 ASP A CA 1
ATOM 674 C C . ASP A 1 91 ? 16.054 -2.575 -17.182 1.00 82.69 91 ASP A C 1
ATOM 676 O O . ASP A 1 91 ? 16.916 -1.990 -16.522 1.00 82.69 91 ASP A O 1
ATOM 680 N N . ARG A 1 92 ? 16.384 -3.539 -18.057 1.00 74.75 92 ARG A N 1
ATOM 681 C CA . ARG A 1 92 ? 17.757 -4.049 -18.221 1.00 74.75 92 ARG A CA 1
ATOM 682 C C . ARG A 1 92 ? 18.754 -2.985 -18.684 1.00 74.75 92 ARG A C 1
ATOM 684 O O . ARG A 1 92 ? 19.897 -3.001 -18.237 1.00 74.75 92 ARG A O 1
ATOM 691 N N . HIS A 1 93 ? 18.339 -2.071 -19.560 1.00 71.88 93 HIS A N 1
ATOM 692 C CA . HIS A 1 93 ? 19.209 -1.001 -20.055 1.00 71.88 93 HIS A CA 1
ATOM 693 C C . HIS A 1 93 ? 19.423 0.071 -18.983 1.00 71.88 93 HIS A C 1
ATOM 695 O O . HIS A 1 93 ? 20.548 0.509 -18.753 1.00 71.88 93 HIS A O 1
ATOM 701 N N . THR A 1 94 ? 18.363 0.429 -18.258 1.00 65.75 94 THR A N 1
ATOM 702 C CA . THR A 1 94 ? 18.428 1.422 -17.179 1.00 65.75 94 THR A CA 1
ATOM 703 C C . THR A 1 94 ? 19.288 0.952 -16.002 1.00 65.75 94 THR A C 1
ATOM 705 O O . THR A 1 94 ? 20.036 1.748 -15.430 1.00 65.75 94 THR A O 1
ATOM 708 N N . ALA A 1 95 ? 19.229 -0.335 -15.647 1.00 64.25 95 ALA A N 1
ATOM 709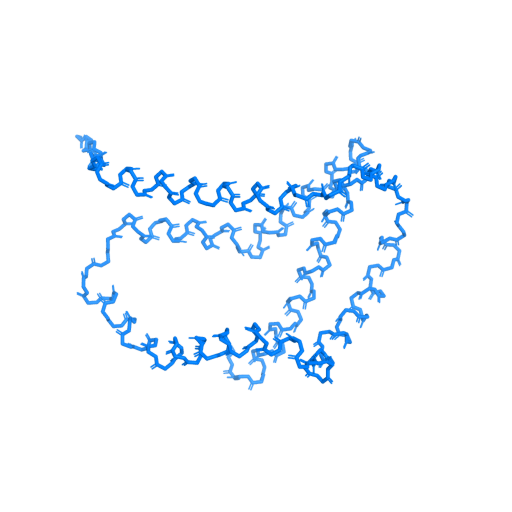 C CA . ALA A 1 95 ? 20.053 -0.901 -14.580 1.00 64.25 95 ALA A CA 1
ATOM 710 C C . ALA A 1 95 ? 21.558 -0.867 -14.915 1.00 64.25 95 ALA A C 1
ATOM 712 O O . ALA A 1 95 ? 22.368 -0.527 -14.048 1.00 64.25 95 ALA A O 1
ATOM 713 N N . GLY A 1 96 ? 21.921 -1.156 -16.172 1.00 62.25 96 GLY A N 1
ATOM 714 C CA . GLY A 1 96 ? 23.302 -1.073 -16.661 1.00 62.25 96 GLY A CA 1
ATOM 715 C C . GLY A 1 96 ? 23.865 0.343 -16.538 1.00 62.25 96 GLY A C 1
ATOM 716 O O . GLY A 1 96 ? 24.861 0.552 -15.845 1.00 62.25 96 GLY A O 1
ATOM 717 N N . GLU A 1 97 ? 23.153 1.338 -17.072 1.00 61.12 97 GLU A N 1
ATOM 718 C CA . GLU A 1 97 ? 23.574 2.747 -17.022 1.00 61.12 97 GLU A CA 1
ATOM 719 C C . GLU A 1 97 ? 23.689 3.301 -15.592 1.00 61.12 97 GLU A C 1
ATOM 721 O O . GLU A 1 97 ? 24.580 4.101 -15.295 1.00 61.12 97 GLU A O 1
ATOM 726 N N . ALA A 1 98 ? 22.822 2.862 -14.673 1.00 59.97 98 ALA A N 1
ATOM 727 C CA . ALA A 1 98 ? 22.889 3.263 -13.268 1.00 59.97 98 ALA A CA 1
ATOM 728 C C . ALA A 1 98 ? 24.125 2.698 -12.542 1.00 59.97 98 ALA A C 1
ATOM 730 O O . ALA A 1 98 ? 24.635 3.338 -11.615 1.00 59.97 98 ALA A O 1
ATOM 731 N N . SER A 1 99 ? 24.598 1.516 -12.949 1.00 57.53 99 SER A N 1
ATOM 732 C CA . SER A 1 99 ? 25.789 0.868 -12.385 1.00 57.53 99 SER A CA 1
ATOM 733 C C . SER A 1 99 ? 27.097 1.373 -13.007 1.00 57.53 99 SER A C 1
ATOM 735 O O . SER A 1 99 ? 28.077 1.568 -12.288 1.00 57.53 99 SER A O 1
ATOM 737 N N . GLU A 1 100 ? 27.095 1.667 -14.308 1.00 56.25 100 GLU A N 1
ATOM 738 C CA . GLU A 1 100 ? 28.278 2.076 -15.075 1.00 56.25 100 GLU A CA 1
ATOM 739 C C . GLU A 1 100 ? 28.532 3.595 -15.009 1.00 56.25 100 GLU A C 1
ATOM 741 O O . GLU A 1 100 ? 29.679 4.039 -14.998 1.00 56.25 100 GLU A O 1
ATOM 746 N N . GLY A 1 101 ? 27.481 4.415 -14.882 1.00 57.44 101 GLY A N 1
ATOM 747 C CA . GLY A 1 101 ? 27.550 5.883 -14.945 1.00 57.44 101 GLY A CA 1
ATOM 748 C C . GLY A 1 101 ? 27.977 6.610 -13.662 1.00 57.44 101 GLY A C 1
ATOM 749 O O . GLY A 1 101 ? 27.829 7.830 -13.574 1.00 57.44 101 GLY A O 1
ATOM 750 N N . GLY A 1 102 ? 28.475 5.899 -12.645 1.00 56.94 102 GLY A N 1
ATOM 751 C CA . GLY A 1 102 ? 28.886 6.493 -11.369 1.00 56.94 102 GLY A CA 1
ATOM 752 C C . GLY A 1 102 ? 27.693 6.964 -10.530 1.00 56.94 102 GLY A C 1
ATOM 753 O O . GLY A 1 102 ? 27.381 8.156 -10.453 1.00 56.94 102 GLY A O 1
ATOM 754 N N . ALA A 1 103 ? 27.015 6.025 -9.865 1.00 64.62 103 ALA A N 1
ATOM 755 C CA . ALA A 1 103 ? 25.881 6.326 -8.998 1.00 64.62 103 ALA A CA 1
ATOM 756 C C . ALA A 1 103 ? 26.239 7.394 -7.945 1.00 64.62 103 ALA A C 1
ATOM 758 O O . ALA A 1 103 ? 27.087 7.195 -7.076 1.00 64.62 103 ALA A O 1
ATOM 759 N N . ASN A 1 104 ? 25.562 8.547 -7.999 1.00 75.75 104 ASN A N 1
ATOM 760 C CA . ASN A 1 104 ? 25.768 9.618 -7.027 1.00 75.75 104 ASN A CA 1
ATOM 761 C C . ASN A 1 104 ? 25.443 9.098 -5.606 1.00 75.75 104 ASN A C 1
ATOM 763 O O . ASN A 1 104 ? 24.281 8.767 -5.338 1.00 75.75 104 ASN A O 1
ATOM 767 N N . PRO A 1 105 ? 26.404 9.089 -4.662 1.00 77.19 105 PRO A N 1
ATOM 768 C CA . PRO A 1 105 ? 26.222 8.494 -3.336 1.00 77.19 105 PRO A CA 1
ATOM 769 C C . PRO A 1 105 ? 25.087 9.144 -2.534 1.00 77.19 105 PRO A C 1
ATOM 771 O O . PRO A 1 105 ? 24.449 8.496 -1.704 1.00 77.19 105 PRO A O 1
ATOM 774 N N . SER A 1 106 ? 24.771 10.416 -2.801 1.00 78.88 106 SER A N 1
ATOM 775 C CA . SER A 1 106 ? 23.633 11.084 -2.159 1.00 78.88 106 SER A CA 1
ATOM 776 C C . SER A 1 106 ? 22.283 10.572 -2.671 1.00 78.88 106 SER A C 1
ATOM 778 O O . SER A 1 106 ? 21.346 10.474 -1.882 1.00 78.88 106 SER A O 1
ATOM 780 N N . ARG A 1 107 ? 22.178 10.200 -3.955 1.00 78.25 107 ARG A N 1
ATOM 781 C CA . ARG A 1 107 ? 20.952 9.615 -4.529 1.00 78.25 107 ARG A CA 1
ATOM 782 C C . ARG A 1 107 ? 20.701 8.214 -3.977 1.00 78.25 107 ARG A C 1
ATOM 784 O O . ARG A 1 107 ? 19.586 7.923 -3.559 1.00 78.25 107 ARG A O 1
ATOM 791 N N . VAL A 1 108 ? 21.748 7.391 -3.891 1.00 82.25 108 VAL A N 1
ATOM 792 C CA . VAL A 1 108 ? 21.668 6.037 -3.313 1.00 82.25 108 VAL A CA 1
ATOM 793 C C . VAL A 1 108 ? 21.236 6.091 -1.848 1.00 82.25 108 VAL A C 1
ATOM 795 O O . VAL A 1 108 ? 20.373 5.324 -1.427 1.00 82.25 108 VAL A O 1
ATOM 798 N N . ARG A 1 109 ? 21.773 7.038 -1.070 1.00 82.38 109 ARG A N 1
ATOM 799 C CA . ARG A 1 109 ? 21.388 7.218 0.336 1.00 82.38 109 ARG A CA 1
ATOM 800 C C . ARG A 1 109 ? 19.919 7.619 0.499 1.00 82.38 109 ARG A C 1
ATOM 802 O O . ARG A 1 109 ? 19.238 7.050 1.343 1.00 82.38 109 ARG A O 1
ATOM 809 N N . ILE A 1 110 ? 19.428 8.572 -0.297 1.00 85.06 110 ILE A N 1
ATOM 810 C CA . ILE A 1 110 ? 18.013 8.984 -0.257 1.00 85.06 110 ILE A CA 1
ATOM 811 C C . ILE A 1 110 ? 17.105 7.817 -0.651 1.00 85.06 110 ILE A C 1
ATOM 813 O O . ILE A 1 110 ? 16.145 7.539 0.061 1.00 85.06 110 ILE A O 1
ATOM 817 N N . SER A 1 111 ? 17.445 7.107 -1.731 1.00 84.00 111 SER A N 1
ATOM 818 C CA . SER A 1 111 ? 16.716 5.910 -2.161 1.00 84.00 111 SER A CA 1
ATOM 819 C C . SER A 1 111 ? 16.635 4.883 -1.032 1.00 84.00 111 SER A C 1
ATOM 821 O O . SER A 1 111 ? 15.544 4.458 -0.670 1.00 84.00 111 SER A O 1
ATOM 823 N N . ARG A 1 112 ? 17.761 4.596 -0.362 1.00 86.50 112 ARG A N 1
ATOM 824 C CA . ARG A 1 112 ? 17.792 3.680 0.783 1.00 86.50 112 ARG A CA 1
ATOM 825 C C . ARG A 1 112 ? 16.873 4.129 1.921 1.00 86.50 112 ARG A C 1
ATOM 827 O O . ARG A 1 112 ? 16.174 3.284 2.464 1.00 86.50 112 ARG A O 1
ATOM 834 N N . TYR A 1 113 ? 16.837 5.415 2.271 1.00 86.75 113 TYR A N 1
ATOM 835 C CA . TYR A 1 113 ? 15.917 5.898 3.309 1.00 86.75 113 TYR A CA 1
ATOM 836 C C . TYR A 1 113 ? 14.451 5.727 2.916 1.00 86.75 113 TYR A C 1
ATOM 838 O O . TYR A 1 113 ? 13.648 5.300 3.741 1.00 86.75 113 TYR A O 1
ATOM 846 N N . ILE A 1 114 ? 14.106 6.017 1.661 1.00 86.94 114 ILE A N 1
ATOM 847 C CA . ILE A 1 114 ? 12.744 5.827 1.152 1.00 86.94 114 ILE A CA 1
ATOM 848 C C . ILE A 1 114 ? 12.378 4.337 1.173 1.00 86.94 114 ILE A C 1
ATOM 850 O O . ILE A 1 114 ? 11.326 3.977 1.696 1.00 86.94 114 ILE A O 1
ATOM 854 N N . SER A 1 115 ? 13.268 3.460 0.695 1.00 86.62 115 SER A N 1
ATOM 855 C CA . SER A 1 115 ? 13.069 2.007 0.736 1.00 86.62 115 SER A CA 1
ATOM 856 C C . SER A 1 115 ? 12.902 1.489 2.162 1.00 86.62 115 SER A C 1
ATOM 858 O O . SER A 1 115 ? 12.031 0.666 2.416 1.00 86.62 115 SER A O 1
ATOM 860 N N . GLN A 1 116 ? 13.700 1.987 3.109 1.00 88.44 116 GLN A N 1
ATOM 861 C CA . GLN A 1 116 ? 13.570 1.631 4.521 1.00 88.44 116 GLN A CA 1
ATOM 862 C C . GLN A 1 116 ? 12.247 2.130 5.113 1.00 88.44 116 GLN A C 1
ATOM 864 O O . GLN A 1 116 ? 11.654 1.427 5.923 1.00 88.44 116 GLN A O 1
ATOM 869 N N . GLY A 1 117 ? 11.760 3.304 4.707 1.00 85.75 117 GLY A N 1
ATOM 870 C CA . GLY A 1 117 ? 10.473 3.847 5.151 1.00 85.75 117 GLY A CA 1
ATOM 871 C C . GLY A 1 117 ? 9.253 3.072 4.641 1.00 85.75 117 GLY A C 1
ATOM 872 O O . GLY A 1 117 ? 8.242 3.032 5.330 1.00 85.75 117 GLY A O 1
ATOM 873 N N . GLY A 1 118 ? 9.354 2.441 3.468 1.00 83.62 118 GLY A N 1
ATOM 874 C CA . GLY A 1 118 ? 8.312 1.571 2.907 1.00 83.62 118 GLY A CA 1
ATOM 875 C C . GLY A 1 118 ? 8.481 0.085 3.234 1.00 83.62 118 GLY A C 1
ATOM 876 O O . GLY A 1 118 ? 7.716 -0.739 2.742 1.00 83.62 118 GLY A O 1
ATOM 877 N N . ALA A 1 119 ? 9.501 -0.279 4.010 1.00 88.88 119 ALA A N 1
ATOM 878 C CA . ALA A 1 119 ? 9.752 -1.666 4.355 1.00 88.88 119 ALA A CA 1
ATOM 879 C C . ALA A 1 119 ? 8.665 -2.218 5.288 1.00 88.88 119 ALA A C 1
ATOM 881 O O . ALA A 1 119 ? 8.142 -1.510 6.144 1.00 88.88 119 ALA A O 1
ATOM 882 N N . VAL A 1 120 ? 8.396 -3.522 5.194 1.00 89.31 120 VAL A N 1
ATOM 883 C CA . VAL A 1 120 ? 7.342 -4.183 5.987 1.00 89.31 120 VAL A CA 1
ATOM 884 C C . VAL A 1 120 ? 7.482 -3.901 7.486 1.00 89.31 120 VAL A C 1
ATOM 886 O O . VAL A 1 120 ? 6.488 -3.678 8.170 1.00 89.31 120 VAL A O 1
ATOM 889 N N . TYR A 1 121 ? 8.710 -3.852 8.011 1.00 89.94 121 TYR A N 1
ATOM 890 C CA . TYR A 1 121 ? 8.946 -3.585 9.430 1.00 89.94 121 TYR A CA 1
ATOM 891 C C . TYR A 1 121 ? 8.619 -2.140 9.839 1.00 89.94 121 TYR A C 1
ATOM 893 O O . TYR A 1 121 ? 8.103 -1.928 10.935 1.00 89.94 121 TYR A O 1
ATOM 901 N N . THR A 1 122 ? 8.874 -1.139 8.989 1.00 91.81 122 THR A N 1
ATOM 902 C CA . THR A 1 122 ? 8.537 0.261 9.299 1.00 91.81 122 THR A CA 1
ATOM 903 C C . THR A 1 122 ? 7.048 0.519 9.155 1.00 91.81 122 THR A C 1
ATOM 905 O O . THR A 1 122 ? 6.460 1.188 10.008 1.00 91.81 122 THR A O 1
ATOM 908 N N . THR A 1 123 ? 6.406 -0.049 8.138 1.00 91.94 123 THR A N 1
ATOM 909 C CA . THR A 1 123 ? 4.955 0.064 7.951 1.00 91.94 123 THR A CA 1
ATOM 910 C C . THR A 1 123 ? 4.191 -0.687 9.040 1.00 91.94 123 THR A C 1
ATOM 912 O O . THR A 1 123 ? 3.230 -0.143 9.582 1.00 91.94 123 THR A O 1
ATOM 915 N N . ALA A 1 124 ? 4.650 -1.877 9.445 1.00 93.25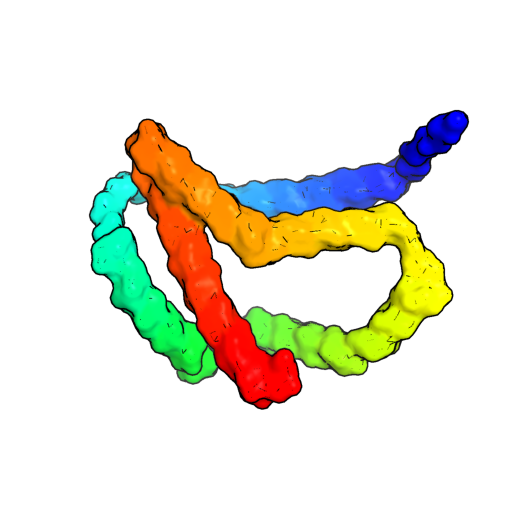 124 ALA A N 1
ATOM 916 C CA . ALA A 1 124 ? 4.078 -2.619 10.571 1.00 93.25 124 ALA A CA 1
ATOM 917 C C . ALA A 1 124 ? 4.248 -1.861 11.892 1.00 93.25 124 ALA A C 1
ATOM 919 O O . ALA A 1 124 ? 3.290 -1.733 12.654 1.00 93.25 124 ALA A O 1
ATOM 920 N N . ALA A 1 125 ? 5.433 -1.292 12.144 1.00 94.50 125 ALA A N 1
ATOM 921 C CA . ALA A 1 125 ? 5.655 -0.439 13.308 1.00 94.50 125 ALA A CA 1
ATOM 922 C C . ALA A 1 125 ? 4.723 0.783 13.297 1.00 94.50 125 ALA A C 1
ATOM 924 O O . ALA A 1 125 ? 4.154 1.132 14.327 1.00 94.50 125 ALA A O 1
ATOM 925 N N . THR A 1 126 ? 4.511 1.401 12.135 1.00 93.38 126 THR A N 1
ATOM 926 C CA . THR A 1 126 ? 3.599 2.544 11.981 1.00 93.38 126 THR A CA 1
ATOM 927 C C . THR A 1 126 ? 2.155 2.150 12.298 1.00 93.38 126 THR A C 1
ATOM 929 O O . THR A 1 126 ? 1.504 2.819 13.102 1.00 93.38 126 THR A O 1
ATOM 932 N N . ALA A 1 127 ? 1.669 1.037 11.742 1.00 94.38 127 ALA A N 1
ATOM 933 C CA . ALA A 1 127 ? 0.344 0.496 12.041 1.00 94.38 127 ALA A CA 1
ATOM 934 C C . ALA A 1 127 ? 0.178 0.193 13.542 1.00 94.38 127 ALA A C 1
ATOM 936 O O . ALA A 1 127 ? -0.808 0.601 14.160 1.00 94.38 127 ALA A O 1
ATOM 937 N N . ALA A 1 128 ? 1.185 -0.433 14.159 1.00 95.88 128 ALA A N 1
ATOM 938 C CA . ALA A 1 128 ? 1.203 -0.714 15.590 1.00 95.88 128 ALA A CA 1
ATOM 939 C C . ALA A 1 128 ? 1.160 0.570 16.434 1.00 95.88 128 ALA A C 1
ATOM 941 O O . ALA A 1 128 ? 0.385 0.649 17.386 1.00 95.88 128 ALA A O 1
ATOM 942 N N . VAL A 1 129 ? 1.938 1.597 16.076 1.00 96.62 129 VAL A N 1
ATOM 943 C CA . VAL A 1 129 ? 1.921 2.898 16.762 1.00 96.62 129 VAL A CA 1
ATOM 944 C C . VAL A 1 129 ? 0.529 3.517 16.706 1.00 96.62 129 VAL A C 1
ATOM 946 O O . VAL A 1 129 ? 0.014 3.911 17.749 1.00 96.62 129 VAL A O 1
ATOM 949 N N . PHE A 1 130 ? -0.110 3.560 15.534 1.00 95.75 130 PHE A N 1
ATOM 950 C CA . PHE A 1 130 ? -1.480 4.065 15.401 1.00 95.75 130 PHE A CA 1
ATOM 951 C C . PHE A 1 130 ? -2.466 3.285 16.278 1.00 95.75 130 PHE A C 1
ATOM 953 O O . PHE A 1 130 ? -3.248 3.887 17.018 1.00 95.75 130 PHE A O 1
ATOM 960 N N . TYR A 1 131 ? -2.372 1.954 16.269 1.00 93.88 131 TYR A N 1
ATOM 961 C CA . TYR A 1 131 ? -3.234 1.085 17.060 1.00 93.88 131 TYR A CA 1
ATOM 962 C C . TYR A 1 131 ? -3.071 1.309 18.570 1.00 93.88 131 TYR A C 1
ATOM 964 O O . TYR A 1 131 ? -4.042 1.614 19.269 1.00 93.88 131 TYR A O 1
ATOM 972 N N . PHE A 1 132 ? -1.843 1.200 19.084 1.00 96.12 132 PHE A N 1
ATOM 973 C CA . PHE A 1 132 ? -1.563 1.303 20.516 1.00 96.12 132 PHE A CA 1
ATOM 974 C C . PHE A 1 132 ? -1.727 2.730 21.041 1.00 96.12 132 PHE A C 1
ATOM 976 O O . PHE A 1 132 ? -2.302 2.913 22.115 1.00 96.12 132 PHE A O 1
ATOM 983 N N . ALA A 1 133 ? -1.296 3.749 20.289 1.00 94.06 133 ALA A N 1
ATOM 984 C CA . ALA A 1 133 ? -1.516 5.142 20.673 1.00 94.06 133 ALA A CA 1
ATOM 985 C C . ALA A 1 133 ? -3.011 5.483 20.675 1.00 94.06 133 ALA A C 1
ATOM 987 O O . ALA A 1 133 ? -3.485 6.123 21.615 1.00 94.06 133 ALA A O 1
ATOM 988 N N . GLY A 1 134 ? -3.767 5.003 19.682 1.00 91.81 134 GLY A N 1
ATOM 989 C CA . GLY A 1 134 ? -5.221 5.143 19.648 1.00 91.81 134 GLY A CA 1
ATOM 990 C C . GLY A 1 134 ? -5.899 4.453 20.830 1.00 91.81 134 GLY A C 1
ATOM 991 O O . GLY A 1 134 ? -6.778 5.031 21.467 1.00 91.81 134 GLY A O 1
ATOM 992 N N . ARG A 1 135 ? -5.438 3.253 21.205 1.00 91.12 135 ARG A N 1
ATOM 993 C CA . ARG A 1 135 ? -5.924 2.525 22.388 1.00 91.12 135 ARG A CA 1
ATOM 994 C C . ARG A 1 135 ? -5.657 3.292 23.685 1.00 91.12 135 ARG A C 1
ATOM 996 O O . ARG A 1 135 ? -6.570 3.418 24.494 1.00 91.12 135 ARG A O 1
ATOM 1003 N N . ALA A 1 136 ? -4.438 3.803 23.863 1.00 94.75 136 ALA A N 1
ATOM 1004 C CA . ALA A 1 136 ? -4.018 4.520 25.066 1.00 94.75 136 ALA A CA 1
ATOM 1005 C C . ALA A 1 136 ? -4.700 5.890 25.213 1.00 94.75 136 ALA A C 1
ATOM 1007 O O . ALA A 1 136 ? -4.953 6.335 26.327 1.00 94.75 136 ALA A O 1
ATOM 1008 N N . ARG A 1 137 ? -5.006 6.557 24.094 1.00 94.38 137 ARG A N 1
ATOM 1009 C CA . ARG A 1 137 ? -5.652 7.882 24.067 1.00 94.38 137 ARG A CA 1
ATOM 1010 C C . ARG A 1 137 ? -7.166 7.833 23.863 1.00 94.38 137 ARG A C 1
ATOM 1012 O O . ARG A 1 137 ? -7.781 8.884 23.736 1.00 94.38 137 ARG A O 1
ATOM 1019 N N . HIS A 1 138 ? -7.758 6.640 23.807 1.00 90.56 138 HIS A N 1
ATOM 1020 C CA . HIS A 1 138 ? -9.169 6.439 23.458 1.00 90.56 138 HIS A CA 1
ATOM 1021 C C . HIS A 1 138 ? -9.577 7.086 22.118 1.00 90.56 138 HIS A C 1
ATOM 1023 O O . HIS A 1 138 ? -10.734 7.448 21.914 1.00 90.56 138 HIS A O 1
ATOM 1029 N N . ASP A 1 139 ? -8.633 7.194 21.183 1.00 88.94 139 ASP A N 1
ATOM 1030 C CA . ASP A 1 139 ? -8.871 7.700 19.836 1.00 88.94 139 ASP A CA 1
ATOM 1031 C C . ASP A 1 139 ? -9.269 6.536 18.919 1.00 88.94 139 ASP A C 1
ATOM 1033 O O . ASP A 1 139 ? -8.447 5.712 18.500 1.00 88.94 139 ASP A O 1
ATOM 1037 N N . ALA A 1 140 ? -10.567 6.469 18.617 1.00 88.44 140 ALA A N 1
ATOM 1038 C CA . ALA A 1 140 ? -11.137 5.435 17.765 1.00 88.44 140 ALA A CA 1
ATOM 1039 C C . ALA A 1 140 ? -10.576 5.466 16.335 1.00 88.44 140 ALA A C 1
ATOM 1041 O O . ALA A 1 140 ? -10.424 4.402 15.738 1.00 88.44 140 ALA A O 1
ATOM 1042 N N . ARG A 1 141 ? -10.240 6.647 15.799 1.00 88.94 141 ARG A N 1
ATOM 1043 C CA . ARG A 1 141 ? -9.729 6.795 14.430 1.00 88.94 141 ARG A CA 1
ATOM 1044 C C . ARG A 1 141 ? -8.289 6.338 14.331 1.00 88.94 141 ARG A C 1
ATOM 1046 O O . ARG A 1 141 ? -7.981 5.541 13.456 1.00 88.94 141 ARG A O 1
ATOM 1053 N N . ALA A 1 142 ? -7.429 6.774 15.249 1.00 90.38 142 ALA A N 1
ATOM 1054 C CA . ALA A 1 142 ? -6.048 6.300 15.287 1.00 90.38 142 ALA A CA 1
ATOM 1055 C C . ALA A 1 142 ? -5.996 4.770 15.437 1.00 90.38 142 ALA A C 1
ATOM 1057 O O . ALA A 1 142 ? -5.264 4.097 14.711 1.00 90.38 142 ALA A O 1
ATOM 1058 N N . ARG A 1 143 ? -6.844 4.210 16.309 1.00 91.50 143 ARG A N 1
ATOM 1059 C CA . ARG A 1 143 ? -6.948 2.760 16.493 1.00 91.50 143 ARG A CA 1
ATOM 1060 C C . ARG A 1 143 ? -7.421 2.031 15.231 1.00 91.50 143 ARG A C 1
ATOM 1062 O O . ARG A 1 143 ? -6.818 1.027 14.863 1.00 91.50 143 ARG A O 1
ATOM 1069 N N . GLU A 1 144 ? -8.474 2.525 14.582 1.00 89.19 144 GLU A N 1
ATOM 1070 C CA . GLU A 1 144 ? -9.011 1.963 13.334 1.00 89.19 144 GLU A CA 1
ATOM 1071 C C . GLU A 1 144 ? -7.974 2.007 12.204 1.00 89.19 144 GLU A C 1
ATOM 1073 O O . GLU A 1 144 ? -7.762 0.999 11.538 1.00 89.19 144 GLU A O 1
ATOM 1078 N N . THR A 1 145 ? -7.253 3.120 12.049 1.00 93.00 145 THR A N 1
ATOM 1079 C CA . THR A 1 145 ? -6.162 3.256 11.072 1.00 93.00 145 THR A CA 1
ATOM 1080 C C . THR A 1 145 ? -5.071 2.214 11.289 1.00 93.00 145 THR A C 1
ATOM 1082 O O . THR A 1 145 ? -4.624 1.584 10.334 1.00 93.00 145 THR A O 1
ATOM 1085 N N . GLY A 1 146 ? -4.643 2.014 12.538 1.00 93.06 146 GLY A N 1
ATOM 1086 C CA . GLY A 1 146 ? -3.625 1.014 12.854 1.00 93.06 146 GLY A CA 1
ATOM 1087 C C . GLY A 1 146 ? -4.082 -0.406 12.529 1.00 93.06 146 GLY A C 1
ATOM 1088 O O . GLY A 1 146 ? -3.319 -1.190 11.971 1.00 93.06 146 GLY A O 1
ATOM 1089 N N . LEU A 1 147 ? -5.346 -0.717 12.817 1.00 94.19 147 LEU A N 1
ATOM 1090 C CA . LEU A 1 147 ? -5.924 -2.026 12.535 1.00 94.19 147 LEU A CA 1
ATOM 1091 C C . LEU A 1 147 ? -6.073 -2.293 11.030 1.00 94.19 147 LEU A C 1
ATOM 1093 O O . LEU A 1 147 ? -5.648 -3.345 10.566 1.00 94.19 147 LEU A O 1
ATOM 1097 N N . LEU A 1 148 ? -6.617 -1.339 10.268 1.00 93.25 148 LEU A N 1
ATOM 1098 C CA . LEU A 1 148 ? -6.741 -1.452 8.810 1.00 93.25 148 LEU A CA 1
ATOM 1099 C C . LEU A 1 148 ? -5.368 -1.512 8.131 1.00 93.25 148 LEU A C 1
ATOM 1101 O O . LEU A 1 148 ? -5.174 -2.263 7.182 1.00 93.25 148 LEU A O 1
ATOM 1105 N N . GLY A 1 149 ? -4.392 -0.756 8.640 1.00 93.50 149 GLY A N 1
ATOM 1106 C CA . GLY A 1 149 ? -3.010 -0.841 8.176 1.00 93.50 149 GLY A CA 1
ATOM 1107 C C . GLY A 1 149 ? -2.406 -2.227 8.407 1.00 93.50 149 GLY A C 1
ATOM 1108 O O . GLY A 1 149 ? -1.723 -2.748 7.530 1.00 93.50 149 GLY A O 1
ATOM 1109 N N . ALA A 1 150 ? -2.683 -2.850 9.556 1.00 94.12 150 ALA A N 1
ATOM 1110 C CA . ALA A 1 150 ? -2.258 -4.221 9.828 1.00 94.12 150 ALA A CA 1
ATOM 1111 C C . ALA A 1 150 ? -2.959 -5.239 8.912 1.00 94.12 150 ALA A C 1
ATOM 1113 O O . ALA A 1 150 ? -2.298 -6.142 8.405 1.00 94.12 150 ALA A O 1
ATOM 1114 N N . GLU A 1 151 ? -4.260 -5.073 8.665 1.00 94.06 151 GLU A N 1
ATOM 1115 C CA . GLU A 1 151 ? -5.046 -5.906 7.744 1.00 94.06 151 GLU A CA 1
ATOM 1116 C C . GLU A 1 151 ? -4.448 -5.864 6.330 1.00 94.06 151 GLU A C 1
ATOM 1118 O O . GLU A 1 151 ? -4.036 -6.893 5.797 1.00 94.06 151 GLU A O 1
ATOM 1123 N N . ALA A 1 152 ? -4.228 -4.659 5.798 1.00 94.56 152 ALA A N 1
ATOM 1124 C CA . ALA A 1 152 ? -3.624 -4.451 4.485 1.00 94.56 152 ALA A CA 1
ATOM 1125 C C . ALA A 1 152 ? -2.202 -5.031 4.370 1.00 94.56 152 ALA A C 1
ATOM 1127 O O . ALA A 1 152 ? -1.805 -5.518 3.307 1.00 94.56 152 ALA A O 1
ATOM 1128 N N . LEU A 1 153 ? -1.409 -4.997 5.448 1.00 94.81 153 LEU A N 1
ATOM 1129 C CA . LEU A 1 153 ? -0.086 -5.628 5.468 1.00 94.81 153 LEU A CA 1
ATOM 1130 C C . LEU A 1 153 ? -0.178 -7.149 5.364 1.00 94.81 153 LEU A C 1
ATOM 1132 O O . LEU A 1 153 ? 0.619 -7.754 4.646 1.00 94.81 153 LEU A O 1
ATOM 1136 N N . VAL A 1 154 ? -1.142 -7.766 6.045 1.00 95.00 154 VAL A N 1
ATOM 1137 C CA . VAL A 1 154 ? -1.382 -9.207 5.924 1.00 95.00 154 VAL A CA 1
ATOM 1138 C C . VAL A 1 154 ? -1.864 -9.539 4.515 1.00 95.00 154 VAL A C 1
ATOM 1140 O O . VAL A 1 154 ? -1.286 -10.416 3.873 1.00 95.00 154 VAL A O 1
ATOM 1143 N N . ASP A 1 155 ? -2.845 -8.801 3.998 1.00 94.56 155 ASP A N 1
ATOM 1144 C CA . ASP A 1 155 ? -3.401 -9.056 2.671 1.00 94.56 155 ASP A CA 1
ATOM 1145 C C . ASP A 1 155 ? -2.364 -8.930 1.559 1.00 94.56 155 ASP A C 1
ATOM 1147 O O . ASP A 1 155 ? -2.249 -9.813 0.704 1.00 94.56 155 ASP A O 1
ATOM 1151 N N . SER A 1 156 ? -1.565 -7.864 1.595 1.00 93.88 156 SER A N 1
ATOM 1152 C CA . SER A 1 156 ? -0.477 -7.663 0.636 1.00 93.88 156 SER A CA 1
ATOM 1153 C C . SER A 1 156 ? 0.604 -8.734 0.759 1.00 93.88 156 SER A C 1
ATOM 1155 O O . SER 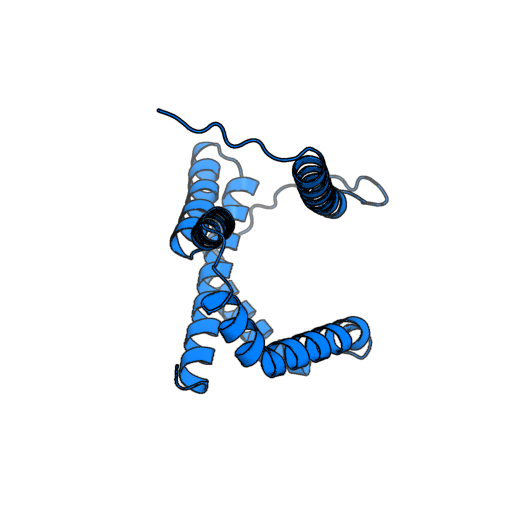A 1 156 ? 1.088 -9.208 -0.265 1.00 93.88 156 SER A O 1
ATOM 1157 N N . SER A 1 157 ? 0.947 -9.170 1.975 1.00 94.44 157 SER A N 1
ATOM 1158 C CA . SER A 1 157 ? 1.926 -10.246 2.180 1.00 94.44 157 SER A CA 1
ATOM 1159 C C . SER A 1 157 ? 1.464 -11.556 1.542 1.00 94.44 157 SER A C 1
ATOM 1161 O O . SER A 1 157 ? 2.251 -12.207 0.860 1.00 94.44 157 SER A O 1
ATOM 1163 N N . ILE A 1 158 ? 0.183 -11.914 1.690 1.00 94.94 158 ILE A N 1
ATOM 1164 C CA . ILE A 1 158 ? -0.393 -13.113 1.058 1.00 94.94 158 ILE A CA 1
ATOM 1165 C C . ILE A 1 158 ? -0.268 -13.032 -0.468 1.00 94.94 158 ILE A C 1
ATOM 1167 O O . ILE A 1 158 ? 0.193 -13.979 -1.106 1.00 94.94 158 ILE A O 1
ATOM 1171 N N . VAL A 1 159 ? -0.636 -11.891 -1.058 1.00 94.81 159 VAL A N 1
ATOM 1172 C CA . VAL A 1 159 ? -0.544 -11.678 -2.511 1.00 94.81 159 VAL A CA 1
ATOM 1173 C C . VAL A 1 159 ? 0.906 -11.754 -2.991 1.00 94.81 159 VAL A C 1
ATOM 1175 O O . VAL A 1 159 ? 1.181 -12.384 -4.009 1.00 94.81 159 VAL A O 1
ATOM 1178 N N . ILE A 1 160 ? 1.842 -11.149 -2.256 1.00 93.56 160 ILE A N 1
ATOM 1179 C CA . ILE A 1 160 ? 3.272 -11.172 -2.586 1.00 93.56 160 ILE A CA 1
ATOM 1180 C C . ILE A 1 160 ? 3.800 -12.606 -2.608 1.00 93.56 160 ILE A C 1
ATOM 1182 O O . ILE A 1 160 ? 4.452 -12.988 -3.577 1.00 93.56 160 ILE A O 1
ATOM 1186 N N . GLU A 1 161 ? 3.518 -13.402 -1.577 1.00 94.25 161 GLU A N 1
ATOM 1187 C CA . GLU A 1 161 ? 3.980 -14.792 -1.508 1.00 94.25 161 GLU A CA 1
ATOM 1188 C C . GLU A 1 161 ? 3.352 -15.660 -2.608 1.00 94.25 161 GLU A C 1
ATOM 1190 O O . GLU A 1 161 ? 4.037 -16.485 -3.212 1.00 94.25 161 GLU A O 1
ATOM 1195 N N . ALA A 1 162 ? 2.085 -15.425 -2.958 1.00 94.06 162 ALA A N 1
ATOM 1196 C CA . ALA A 1 162 ? 1.454 -16.102 -4.089 1.00 94.06 162 ALA A CA 1
ATOM 1197 C C . ALA A 1 162 ? 2.120 -15.741 -5.431 1.00 94.06 162 ALA A C 1
ATOM 1199 O O . ALA A 1 162 ? 2.396 -16.620 -6.247 1.00 94.06 162 ALA A O 1
ATOM 1200 N N . LEU A 1 163 ? 2.414 -14.458 -5.667 1.00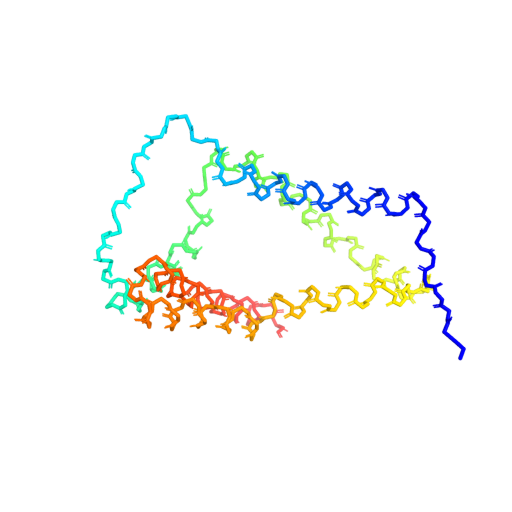 92.88 163 LEU A N 1
ATOM 1201 C CA . LEU A 1 163 ? 3.082 -14.005 -6.893 1.00 92.88 163 LEU A CA 1
ATOM 1202 C C . LEU A 1 163 ? 4.512 -14.537 -7.002 1.00 92.88 163 LEU A C 1
ATOM 1204 O O . LEU A 1 163 ? 4.935 -14.952 -8.080 1.00 92.88 163 LEU A O 1
ATOM 1208 N N . LYS A 1 164 ? 5.246 -14.555 -5.891 1.00 92.25 164 LYS A N 1
ATOM 1209 C CA . LYS A 1 164 ? 6.560 -15.194 -5.774 1.00 92.25 164 LYS A CA 1
ATOM 1210 C C . LYS A 1 164 ? 6.507 -16.665 -6.177 1.00 92.25 164 LYS A C 1
ATOM 1212 O O . LYS A 1 164 ? 7.188 -17.072 -7.115 1.00 92.25 164 LYS A O 1
ATOM 1217 N N . ALA A 1 165 ? 5.580 -17.415 -5.579 1.00 93.25 165 ALA A N 1
ATOM 1218 C CA . ALA A 1 165 ? 5.379 -18.829 -5.881 1.00 93.25 165 ALA A CA 1
ATOM 1219 C C . ALA A 1 165 ? 5.089 -19.092 -7.370 1.00 93.25 165 ALA A C 1
ATOM 1221 O O . ALA A 1 165 ? 5.617 -20.046 -7.932 1.00 93.25 165 ALA A O 1
ATOM 1222 N N . VAL A 1 166 ? 4.287 -18.243 -8.026 1.00 92.75 166 VAL A N 1
ATOM 1223 C CA . VAL A 1 166 ? 3.967 -18.381 -9.461 1.00 92.75 166 VAL A CA 1
ATOM 1224 C C . VAL A 1 166 ? 5.114 -17.923 -10.368 1.00 92.75 166 VAL A C 1
ATOM 1226 O O . VAL A 1 166 ? 5.278 -18.451 -11.463 1.00 92.75 166 VAL A O 1
ATOM 1229 N N . SER A 1 167 ? 5.898 -16.932 -9.943 1.00 89.12 167 SER A N 1
ATOM 1230 C CA . SER A 1 167 ? 6.999 -16.368 -10.738 1.00 89.12 167 SER A CA 1
ATOM 1231 C C . SER A 1 167 ? 8.344 -17.072 -10.539 1.00 89.12 167 SER A C 1
ATOM 1233 O O . SER A 1 167 ? 9.334 -16.626 -11.120 1.00 89.12 167 SER A O 1
ATOM 1235 N N . GLU A 1 168 ? 8.375 -18.151 -9.749 1.00 82.88 168 GLU A N 1
ATOM 1236 C CA . GLU A 1 168 ? 9.586 -18.901 -9.380 1.00 82.88 168 GLU A CA 1
ATOM 1237 C C . GLU A 1 168 ? 10.676 -18.008 -8.752 1.00 82.88 168 GLU A C 1
ATOM 1239 O O . GLU A 1 168 ? 11.873 -18.177 -8.997 1.00 82.88 168 GLU A O 1
ATOM 1244 N N . ARG A 1 169 ? 10.261 -17.019 -7.953 1.00 58.75 169 ARG A N 1
ATOM 1245 C CA . ARG A 1 169 ? 11.129 -16.060 -7.249 1.00 58.75 169 ARG A CA 1
ATOM 1246 C C . ARG A 1 169 ? 10.815 -16.030 -5.767 1.00 58.75 169 ARG A C 1
ATOM 1248 O O . ARG A 1 169 ? 11.765 -15.843 -4.979 1.00 58.75 169 ARG A O 1
#

Foldseek 3Di:
DDDDPPQDPVNVVVVVVVVVVVVVVVVVVVDDDPDDDPDPDLDLPCCVVCLVVVLVVVLVCVVCVVVPDDPVCCVPCVVVVVVVVVCVVCVVVVVVCCVPVDPDVVVVVVVVVVCVCPDLVNLLVCLVCLQVVCVVVVPSVSNVSSSVSVSVSVNVVVVVVVVCVVVVD